Protein AF-A0A7C1J895-F1 (afdb_monomer)

Foldseek 3Di:
DDDDDDDPDDDPPDDPDDDDCPDDDDPDDDPDPPPDDDPDPVVLLVQLLVLLVVLLVVLLVVLVPPPPDDPVLSVVLNVLLVVLSVQQNVQVNRDLVSNLVSLLVNLVSPVVSSVSSLCSQPPVSNVRHVSSPVSSVVSVVVSVVVVD

Secondary structure (DSSP, 8-state):
----------------S---------SS----------TTTHHHHHHHHHHHHHHHHHHHHHHHT-TTS-HHHHHHHHHHHHHHHHHHTTGGG--HHHHHHHHHHHHHH-HHHHHHHHHHHH-GGGT--HHHHHHHHHHHHHHHHTT-

Nearest PDB structures (foldseek):
  9cu8-assembly1_A  TM=4.236E-01  e=4.247E+00  synthetic construct
  6wkt-assembly1_A  TM=3.256E-01  e=2.430E+00  Bacillus subtilis subsp. subtilis str. 168
  8trd-assembly1_A  TM=3.149E-01  e=2.557E+00  Rattus norvegicus

Radius of gyration: 23.66 Å; Cα contacts (8 Å, |Δi|>4): 99; chains: 1; bounding box: 35×78×59 Å

pLDDT: mean 70.63, std 17.2, range [38.41, 90.81]

Mean predicted aligned error: 15.06 Å

Structure (mmCIF, N/CA/C/O backbone):
data_AF-A0A7C1J895-F1
#
_entry.id   AF-A0A7C1J895-F1
#
loop_
_atom_site.group_PDB
_atom_site.id
_atom_site.type_symbol
_atom_site.label_atom_id
_atom_site.label_alt_id
_atom_site.label_comp_id
_atom_site.label_asym_id
_atom_site.label_entity_id
_atom_site.label_seq_id
_atom_site.pdbx_PDB_ins_code
_atom_site.Cartn_x
_atom_site.Cartn_y
_atom_site.Cartn_z
_atom_site.occupancy
_atom_site.B_iso_or_equiv
_atom_site.auth_seq_id
_atom_site.auth_comp_id
_atom_site.auth_asym_id
_atom_site.auth_atom_id
_atom_site.pdbx_PDB_model_num
ATOM 1 N N . MET A 1 1 ? -17.334 -59.579 -33.932 1.00 48.91 1 MET A N 1
ATOM 2 C CA . MET A 1 1 ? -15.862 -59.692 -33.930 1.00 48.91 1 MET A CA 1
ATOM 3 C C . MET A 1 1 ? -15.313 -58.641 -34.873 1.00 48.91 1 MET A C 1
ATOM 5 O O . MET A 1 1 ? -15.911 -58.460 -35.927 1.00 48.91 1 MET A O 1
ATOM 9 N N . SER A 1 2 ? -14.215 -58.009 -34.453 1.00 48.12 2 SER A N 1
ATOM 10 C CA . SER A 1 2 ? -13.370 -57.045 -35.172 1.00 48.12 2 SER A CA 1
ATOM 11 C C . SER A 1 2 ? -13.624 -55.568 -34.865 1.00 48.12 2 SER A C 1
ATOM 13 O O . SER A 1 2 ? -14.354 -54.848 -35.541 1.00 48.12 2 SER A O 1
ATOM 15 N N . ASP A 1 3 ? -12.950 -55.202 -33.784 1.00 51.53 3 ASP A N 1
ATOM 16 C CA . ASP A 1 3 ? -12.468 -53.916 -33.317 1.00 51.53 3 ASP A CA 1
ATOM 17 C C . ASP A 1 3 ? -11.737 -53.042 -34.362 1.00 51.53 3 ASP A C 1
ATOM 19 O O . ASP A 1 3 ? -11.239 -53.511 -35.385 1.00 51.53 3 ASP A O 1
ATOM 23 N N . ASP A 1 4 ? -11.573 -51.778 -33.951 1.00 53.25 4 ASP A N 1
ATOM 24 C CA . ASP A 1 4 ? -10.385 -50.935 -34.150 1.00 53.25 4 ASP A CA 1
ATOM 25 C C . ASP A 1 4 ? -10.175 -50.168 -35.473 1.00 53.25 4 ASP A C 1
ATOM 27 O O . ASP A 1 4 ? -9.581 -50.653 -36.432 1.00 53.25 4 ASP A O 1
ATOM 31 N N . LYS A 1 5 ? -10.508 -48.864 -35.452 1.00 50.84 5 LYS A N 1
ATOM 32 C CA . LYS A 1 5 ? -9.523 -47.763 -35.272 1.00 50.84 5 LYS A CA 1
ATOM 33 C C . LYS A 1 5 ? -10.141 -46.394 -35.585 1.00 50.84 5 LYS A C 1
ATOM 35 O O . LYS A 1 5 ? -10.253 -45.987 -36.739 1.00 50.84 5 LYS A O 1
ATOM 40 N N . LYS A 1 6 ? -10.456 -45.616 -34.543 1.00 56.69 6 LYS A N 1
ATOM 41 C CA . LYS A 1 6 ? -10.607 -44.155 -34.660 1.00 56.69 6 LYS A CA 1
ATOM 42 C C . LYS A 1 6 ? -9.209 -43.543 -34.788 1.00 56.69 6 LYS A C 1
ATOM 44 O O . LY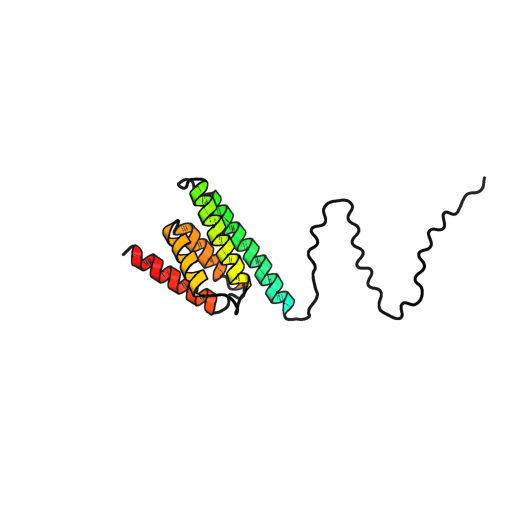S A 1 6 ? -8.517 -43.355 -33.794 1.00 56.69 6 LYS A O 1
ATOM 49 N N . SER A 1 7 ? -8.783 -43.273 -36.019 1.00 47.44 7 SER A N 1
ATOM 50 C CA . SER A 1 7 ? -7.542 -42.549 -36.305 1.00 47.44 7 SER A CA 1
ATOM 51 C C . SER A 1 7 ? -7.778 -41.041 -36.169 1.00 47.44 7 SER A C 1
ATOM 53 O O . SER A 1 7 ? -8.270 -40.390 -37.086 1.00 47.44 7 SER A O 1
ATOM 55 N N . GLY A 1 8 ? -7.469 -40.493 -34.995 1.00 43.81 8 GLY A N 1
ATOM 56 C CA . GLY A 1 8 ? -7.294 -39.056 -34.787 1.00 43.81 8 GLY A CA 1
ATOM 57 C C . GLY A 1 8 ? -5.827 -38.690 -34.986 1.00 43.81 8 GLY A C 1
ATOM 58 O O . GLY A 1 8 ? -5.072 -38.636 -34.021 1.00 43.81 8 GLY A O 1
ATOM 59 N N . GLY A 1 9 ? -5.400 -38.506 -36.234 1.00 47.56 9 GLY A N 1
ATOM 60 C CA . GLY A 1 9 ? -4.049 -38.044 -36.556 1.00 47.56 9 GLY A CA 1
ATOM 61 C C . GLY A 1 9 ? -3.988 -36.518 -36.626 1.00 47.56 9 GLY A C 1
ATOM 62 O O . GLY A 1 9 ? -4.626 -35.917 -37.487 1.00 47.56 9 GLY A O 1
ATOM 63 N N . VAL A 1 10 ? -3.201 -35.884 -35.755 1.00 56.44 10 VAL A N 1
ATOM 64 C CA . VAL A 1 10 ? -2.803 -34.473 -35.901 1.00 56.44 10 VAL A CA 1
ATOM 65 C C . VAL A 1 10 ? -1.586 -34.389 -36.825 1.00 56.44 10 VAL A C 1
ATOM 67 O O . VAL A 1 10 ? -0.532 -34.952 -36.539 1.00 56.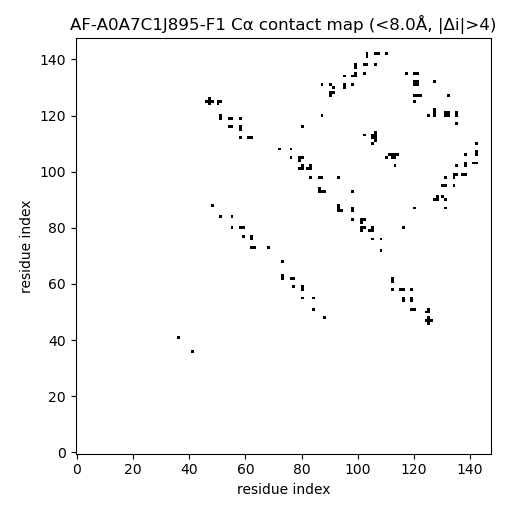44 10 VAL A O 1
ATOM 70 N N . ASN A 1 11 ? -1.743 -33.715 -37.965 1.00 49.75 11 ASN A N 1
ATOM 71 C CA . ASN A 1 11 ? -0.678 -33.514 -38.947 1.00 49.75 11 ASN A CA 1
ATOM 72 C C . ASN A 1 11 ? 0.204 -32.325 -38.536 1.00 49.75 11 ASN A C 1
ATOM 74 O O . ASN A 1 11 ? -0.205 -31.175 -38.677 1.00 49.75 11 ASN A O 1
ATOM 78 N N . PHE A 1 12 ? 1.430 -32.591 -38.084 1.00 54.75 12 PHE A N 1
ATOM 79 C CA . PHE A 1 12 ? 2.453 -31.563 -37.865 1.00 54.75 12 PHE A CA 1
ATOM 80 C C . PHE A 1 12 ? 3.367 -31.469 -39.095 1.00 54.75 12 PHE A C 1
ATOM 82 O O . PHE A 1 12 ? 4.466 -32.019 -39.123 1.00 54.75 12 PHE A O 1
ATOM 89 N N . GLY A 1 13 ? 2.892 -30.810 -40.153 1.00 44.94 13 GLY A N 1
ATOM 90 C CA . GLY A 1 13 ? 3.702 -30.535 -41.340 1.00 44.94 13 GLY A CA 1
ATOM 91 C C . GLY A 1 13 ? 4.739 -29.438 -41.071 1.00 44.94 13 GLY A C 1
ATOM 92 O O . GLY A 1 13 ? 4.374 -28.318 -40.735 1.00 44.94 13 GLY A O 1
ATOM 93 N N . ASN A 1 14 ? 6.025 -29.749 -41.263 1.00 49.00 14 ASN A N 1
ATOM 94 C CA . ASN A 1 14 ? 7.140 -28.796 -41.397 1.00 49.00 14 ASN A CA 1
ATOM 95 C C . ASN A 1 14 ? 7.382 -27.793 -40.247 1.00 49.00 14 ASN A C 1
ATOM 97 O O . ASN A 1 14 ? 7.485 -26.591 -40.484 1.00 49.00 14 ASN A O 1
ATOM 101 N N . ILE A 1 15 ? 7.617 -28.268 -39.020 1.00 52.53 15 ILE A N 1
ATOM 102 C CA . ILE A 1 15 ? 8.170 -27.410 -37.956 1.00 52.53 15 ILE A CA 1
ATOM 103 C C . ILE A 1 15 ? 9.669 -27.707 -37.773 1.00 52.53 15 ILE A C 1
ATOM 105 O O . ILE A 1 15 ? 10.059 -28.596 -37.025 1.00 52.53 15 ILE A O 1
ATOM 109 N N . LYS A 1 16 ? 10.537 -26.948 -38.461 1.00 49.28 16 LYS A N 1
ATOM 110 C CA . LYS A 1 16 ? 11.991 -26.855 -38.180 1.00 49.28 16 LYS A CA 1
ATOM 111 C C . LYS A 1 16 ? 12.260 -25.851 -37.043 1.00 49.28 16 LYS A C 1
ATOM 113 O O . LYS A 1 16 ? 13.061 -24.932 -37.172 1.00 49.28 16 LYS A O 1
ATOM 118 N N . GLY A 1 17 ? 11.544 -26.007 -35.938 1.00 49.94 17 GLY A N 1
ATOM 119 C CA . GLY A 1 17 ? 11.620 -25.154 -34.757 1.00 49.94 17 GLY A CA 1
ATOM 120 C C . GLY A 1 17 ? 11.176 -25.942 -33.532 1.00 49.94 17 GLY A C 1
ATOM 121 O O . GLY A 1 17 ? 10.362 -26.854 -33.643 1.00 49.94 17 GLY A O 1
ATOM 122 N N . ASN A 1 18 ? 11.752 -25.638 -32.374 1.00 49.81 18 ASN A N 1
ATOM 123 C CA . ASN A 1 18 ? 11.462 -26.339 -31.129 1.00 49.81 18 ASN A CA 1
ATOM 124 C C . ASN A 1 18 ? 9.964 -26.183 -30.786 1.00 49.81 18 ASN A C 1
ATOM 126 O O . ASN A 1 18 ? 9.514 -25.080 -30.478 1.00 49.81 18 ASN A O 1
ATOM 130 N N . VAL A 1 19 ? 9.178 -27.260 -30.879 1.00 45.53 19 VAL A N 1
ATOM 131 C CA . VAL A 1 19 ? 7.761 -27.261 -30.485 1.00 45.53 19 VAL A CA 1
ATOM 132 C C . VAL A 1 19 ? 7.695 -27.458 -28.975 1.00 45.53 19 VAL A C 1
ATOM 134 O O . VAL A 1 19 ? 7.747 -28.581 -28.480 1.00 45.53 19 VAL A O 1
ATOM 137 N N . THR A 1 20 ? 7.580 -26.363 -28.228 1.00 49.03 20 THR A N 1
ATOM 138 C CA . THR A 1 20 ? 7.199 -26.421 -26.815 1.00 49.03 20 THR A CA 1
ATOM 139 C C . THR A 1 20 ? 5.679 -26.530 -26.749 1.00 49.03 20 THR A C 1
ATOM 141 O O . THR A 1 20 ? 4.971 -25.542 -26.936 1.00 49.03 20 THR A O 1
ATOM 144 N N . VAL A 1 21 ? 5.161 -27.734 -26.497 1.00 49.66 21 VAL A N 1
ATOM 145 C CA . VAL A 1 21 ? 3.742 -27.948 -26.182 1.00 49.66 21 VAL A CA 1
ATOM 146 C C . VAL A 1 21 ? 3.493 -27.439 -24.760 1.00 49.66 21 VAL A C 1
ATOM 148 O O . VAL A 1 21 ? 3.447 -28.203 -23.802 1.00 49.66 21 VAL A O 1
ATOM 151 N N . GLY A 1 22 ? 3.353 -26.121 -24.618 1.00 44.97 22 GLY A N 1
ATOM 152 C CA . GLY A 1 22 ? 2.739 -25.481 -23.454 1.00 44.97 22 GLY A CA 1
ATOM 153 C C . GLY A 1 22 ? 1.223 -25.613 -23.557 1.00 44.97 22 GLY A C 1
ATOM 154 O O . GLY A 1 22 ? 0.520 -24.622 -23.728 1.00 44.97 22 GLY A O 1
ATOM 155 N N . GLY A 1 23 ? 0.741 -26.856 -23.594 1.00 42.94 23 GLY A N 1
ATOM 156 C CA . GLY A 1 23 ? -0.677 -27.162 -23.667 1.00 42.94 23 GLY A CA 1
ATOM 157 C C . GLY A 1 23 ? -1.340 -26.734 -22.373 1.00 42.94 23 GLY A C 1
ATOM 158 O O . GLY A 1 23 ? -1.171 -27.375 -21.342 1.00 42.94 23 GLY A O 1
ATOM 159 N N . ASP A 1 24 ? -2.096 -25.652 -22.435 1.00 50.81 24 ASP A N 1
ATOM 160 C CA . ASP A 1 24 ? -3.058 -25.337 -21.405 1.00 50.81 24 ASP A CA 1
ATOM 161 C C . ASP A 1 24 ? -4.398 -25.952 -21.813 1.00 50.81 24 ASP A C 1
ATOM 163 O O . ASP A 1 24 ? -5.043 -25.518 -22.768 1.00 50.81 24 ASP A O 1
ATOM 167 N N . VAL A 1 25 ? -4.752 -27.039 -21.133 1.00 48.72 25 VAL A N 1
ATOM 168 C CA . VAL A 1 25 ? -6.065 -27.671 -21.223 1.00 48.72 25 VAL A CA 1
ATOM 169 C C . VAL A 1 25 ? -6.761 -27.396 -19.903 1.00 48.72 25 VAL A C 1
ATOM 171 O O . VAL A 1 25 ? -6.450 -28.005 -18.884 1.00 48.72 25 VAL A O 1
ATOM 174 N N . VAL A 1 26 ? -7.708 -26.470 -19.931 1.00 47.50 26 VAL A N 1
ATOM 175 C CA . VAL A 1 26 ? -8.534 -26.093 -18.784 1.00 47.50 26 VAL A CA 1
ATOM 176 C C . VAL A 1 26 ? -9.995 -26.115 -19.210 1.00 47.50 26 VAL A C 1
ATOM 178 O O . VAL A 1 26 ? -10.433 -25.354 -20.068 1.00 47.50 26 VAL A O 1
ATOM 181 N N . GLY A 1 27 ? -10.747 -27.040 -18.614 1.00 49.09 27 GLY A N 1
ATOM 182 C CA . GLY A 1 27 ? -12.199 -27.186 -18.750 1.00 49.09 27 GLY A CA 1
ATOM 183 C C . GLY A 1 27 ? -12.990 -26.395 -17.703 1.00 49.09 27 GLY A C 1
ATOM 184 O O . GLY A 1 27 ? -14.074 -26.815 -17.319 1.00 49.09 27 GLY A O 1
ATOM 185 N N . GLY A 1 28 ? -12.451 -25.284 -17.206 1.00 49.03 28 GLY A N 1
ATOM 186 C CA . GLY A 1 28 ? -13.098 -24.452 -16.195 1.00 49.03 28 GLY A CA 1
ATOM 187 C C . GLY A 1 28 ? -12.119 -23.422 -15.647 1.00 49.03 28 GLY A C 1
ATOM 188 O O . GLY A 1 28 ? -11.035 -23.795 -15.220 1.00 49.03 28 GLY A O 1
ATOM 189 N N . ASP A 1 29 ? -12.509 -22.151 -15.740 1.00 48.38 29 ASP A N 1
ATOM 190 C CA . ASP A 1 29 ? -11.840 -20.937 -15.252 1.00 48.38 29 ASP A CA 1
ATOM 191 C C . ASP A 1 29 ? -10.311 -20.855 -15.435 1.00 48.38 29 ASP A C 1
ATOM 193 O O . ASP A 1 29 ? -9.510 -21.249 -14.588 1.00 48.38 29 ASP A O 1
ATOM 197 N N . LYS A 1 30 ? -9.902 -20.288 -16.575 1.00 43.06 30 LYS A N 1
ATOM 198 C CA . LYS A 1 30 ? -8.517 -19.894 -16.825 1.00 43.06 30 LYS A CA 1
ATOM 199 C C . LYS A 1 30 ? -8.367 -18.389 -16.718 1.00 43.06 30 LYS A C 1
ATOM 201 O O . LYS A 1 30 ? -8.552 -17.659 -17.696 1.00 43.06 30 LYS A O 1
ATOM 206 N N . VAL A 1 31 ? -7.912 -17.931 -15.561 1.00 45.44 31 VAL A N 1
ATOM 207 C CA . VAL A 1 31 ? -7.262 -16.625 -15.451 1.00 45.44 31 VAL A CA 1
ATOM 208 C C . VAL A 1 31 ? -5.952 -16.703 -16.237 1.00 45.44 31 VAL A C 1
ATOM 210 O O . VAL A 1 31 ? -4.962 -17.293 -15.809 1.00 45.44 31 VAL A O 1
ATOM 213 N N . THR A 1 32 ? -5.973 -16.165 -17.454 1.00 38.41 32 THR A N 1
ATOM 214 C CA . THR A 1 32 ? -4.830 -16.173 -18.369 1.00 38.41 32 THR A CA 1
ATOM 215 C C . THR A 1 32 ? -3.822 -15.120 -17.914 1.00 38.41 32 THR A C 1
ATOM 217 O O . THR A 1 32 ? -3.830 -13.988 -18.391 1.00 38.41 32 THR A O 1
ATOM 220 N N . THR A 1 33 ? -2.950 -15.476 -16.973 1.00 41.44 33 THR A N 1
ATOM 221 C CA . THR A 1 33 ? -1.762 -14.674 -16.664 1.00 41.44 33 THR A CA 1
ATOM 222 C C . THR A 1 33 ? -0.700 -14.993 -17.709 1.00 41.44 33 THR A C 1
ATOM 224 O O . THR A 1 33 ? -0.008 -16.006 -17.635 1.00 41.44 33 THR A O 1
ATOM 227 N N . THR A 1 34 ? -0.608 -14.148 -18.733 1.00 41.88 34 THR A N 1
ATOM 228 C CA . THR A 1 34 ? 0.441 -14.198 -19.755 1.00 41.88 34 THR A CA 1
ATOM 229 C C . THR A 1 34 ? 1.806 -13.957 -19.104 1.00 41.88 34 THR A C 1
ATOM 231 O O . THR A 1 34 ? 2.238 -12.819 -18.934 1.00 41.88 34 THR A O 1
ATOM 234 N N . THR A 1 35 ? 2.498 -15.033 -18.734 1.00 44.47 35 THR A N 1
ATOM 235 C CA . THR A 1 35 ? 3.912 -14.997 -18.344 1.00 44.47 35 THR A CA 1
ATOM 236 C C . THR A 1 35 ? 4.759 -14.886 -19.609 1.00 44.47 35 THR A C 1
ATOM 238 O O . THR A 1 35 ? 5.203 -15.887 -20.168 1.00 44.47 35 THR A O 1
ATOM 241 N N . THR A 1 36 ? 4.979 -13.661 -20.090 1.00 43.31 36 THR A N 1
ATOM 242 C CA . THR A 1 36 ? 6.031 -13.402 -21.078 1.00 43.31 36 THR A CA 1
ATOM 243 C C . THR A 1 36 ? 7.374 -13.492 -20.368 1.00 43.31 36 THR A C 1
ATOM 245 O O . THR A 1 36 ? 7.760 -12.620 -19.590 1.00 43.31 36 THR A O 1
ATOM 248 N N . THR A 1 37 ? 8.080 -14.586 -20.626 1.00 44.16 37 THR A N 1
ATOM 249 C CA . THR A 1 37 ? 9.480 -14.787 -20.271 1.00 44.16 37 THR A CA 1
ATOM 250 C C . THR A 1 37 ? 10.342 -13.736 -20.976 1.00 44.16 37 THR A C 1
ATOM 252 O O . THR A 1 37 ? 10.676 -13.897 -22.146 1.00 44.16 37 THR A O 1
ATOM 255 N N . THR A 1 38 ? 10.743 -12.685 -20.258 1.00 42.16 38 THR A N 1
ATOM 256 C CA . THR A 1 38 ? 11.917 -11.877 -20.623 1.00 42.16 38 THR A CA 1
ATOM 257 C C . THR A 1 38 ? 12.981 -12.068 -19.551 1.00 42.16 38 THR A C 1
ATOM 259 O O . THR A 1 38 ? 12.815 -11.743 -18.378 1.00 42.16 38 THR A O 1
ATOM 262 N N . THR A 1 39 ? 14.063 -12.693 -19.964 1.00 44.50 39 THR A N 1
ATOM 263 C CA . THR A 1 39 ? 15.167 -13.239 -19.185 1.00 44.50 39 THR A CA 1
ATOM 264 C C . THR A 1 39 ? 15.776 -12.212 -18.207 1.00 44.50 39 THR A C 1
ATOM 266 O O . THR A 1 39 ? 16.057 -11.071 -18.560 1.00 44.50 39 THR A O 1
ATOM 269 N N . THR A 1 40 ? 15.955 -12.637 -16.953 1.00 44.06 40 THR A N 1
ATOM 270 C CA . THR A 1 40 ? 16.783 -12.041 -15.875 1.00 44.06 40 THR A CA 1
ATOM 271 C C . THR A 1 40 ? 16.355 -10.714 -15.219 1.00 44.06 40 THR A C 1
ATOM 273 O O . THR A 1 40 ? 16.653 -10.53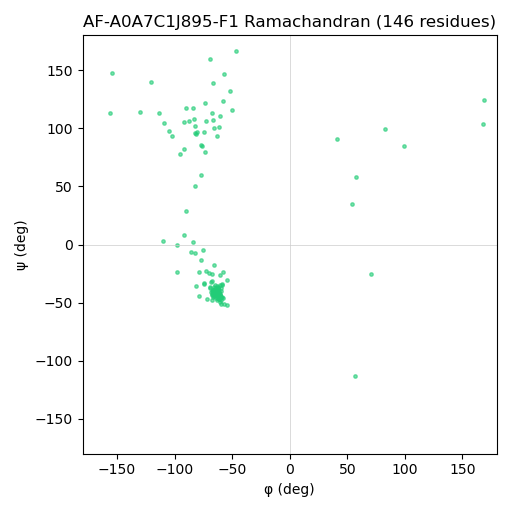7 -14.043 1.00 44.06 40 THR A O 1
ATOM 276 N N . THR A 1 41 ? 15.584 -9.833 -15.862 1.00 47.50 41 THR A N 1
ATOM 277 C CA . THR A 1 41 ? 15.009 -8.632 -15.191 1.00 47.50 41 THR A CA 1
ATOM 278 C C . THR A 1 41 ? 13.554 -8.842 -14.753 1.00 47.50 41 THR A C 1
ATOM 280 O O . THR A 1 41 ? 13.088 -8.235 -13.791 1.00 47.50 41 THR A O 1
ATOM 283 N N . THR A 1 42 ? 12.841 -9.768 -15.399 1.00 48.56 42 THR A N 1
ATOM 284 C CA . THR A 1 42 ? 11.410 -10.007 -15.141 1.00 48.56 42 THR A CA 1
ATOM 285 C C . THR A 1 42 ? 11.162 -10.752 -13.833 1.00 48.56 42 THR A C 1
ATOM 287 O O . THR A 1 42 ? 10.191 -10.447 -13.159 1.00 48.56 42 THR A O 1
ATOM 290 N N . ASN A 1 43 ? 12.051 -11.654 -13.397 1.00 48.69 43 ASN A N 1
ATOM 291 C CA . ASN A 1 43 ? 11.822 -12.397 -12.150 1.00 48.69 43 ASN A CA 1
ATOM 292 C C . ASN A 1 43 ? 11.759 -11.478 -10.926 1.00 48.69 43 ASN A C 1
ATOM 294 O O . ASN A 1 43 ? 10.855 -11.633 -10.115 1.00 48.69 43 ASN A O 1
ATOM 298 N N . SER A 1 44 ? 12.658 -10.497 -10.807 1.00 49.72 44 SER A N 1
ATOM 299 C CA . SER A 1 44 ? 12.630 -9.550 -9.686 1.00 49.72 44 SER A CA 1
ATOM 300 C C . SER A 1 44 ? 11.406 -8.640 -9.749 1.00 49.72 44 SER A C 1
ATOM 302 O O . SER A 1 44 ? 10.733 -8.469 -8.743 1.00 49.72 44 SER A O 1
ATOM 304 N N . VAL A 1 45 ? 11.052 -8.116 -10.926 1.00 53.78 45 VAL A N 1
ATOM 305 C CA . VAL A 1 45 ? 9.872 -7.247 -11.073 1.00 53.78 45 VAL A CA 1
ATOM 306 C C . VAL A 1 45 ? 8.573 -8.020 -10.806 1.00 53.78 45 VAL A C 1
ATOM 308 O O . VAL A 1 45 ? 7.710 -7.531 -10.081 1.00 53.78 45 VAL A O 1
ATOM 311 N N . THR A 1 46 ? 8.440 -9.247 -11.316 1.00 55.16 46 THR A N 1
ATOM 312 C CA . THR A 1 46 ? 7.267 -10.109 -11.098 1.00 55.16 46 THR A CA 1
ATOM 313 C C . THR A 1 46 ? 7.160 -10.603 -9.653 1.00 55.16 46 THR A C 1
ATOM 315 O O . THR A 1 46 ? 6.049 -10.652 -9.127 1.00 55.16 46 THR A O 1
ATOM 318 N N . LEU A 1 47 ? 8.278 -10.916 -8.985 1.00 55.66 47 LEU A N 1
ATOM 319 C CA . LEU A 1 47 ? 8.294 -11.228 -7.549 1.00 55.66 47 LEU A CA 1
ATOM 320 C C . LEU A 1 47 ? 7.877 -10.007 -6.720 1.00 55.66 47 LEU A C 1
ATOM 322 O O . LEU A 1 47 ? 6.998 -10.123 -5.872 1.00 55.66 47 LEU A O 1
ATOM 326 N N . ASN A 1 48 ? 8.414 -8.824 -7.027 1.00 68.19 48 ASN A N 1
ATOM 327 C CA . ASN A 1 48 ? 8.067 -7.583 -6.333 1.00 68.19 48 ASN A CA 1
ATOM 328 C C . ASN A 1 48 ? 6.579 -7.231 -6.498 1.00 68.19 48 ASN A C 1
ATOM 330 O O . ASN A 1 48 ? 5.949 -6.757 -5.561 1.00 68.19 48 ASN A O 1
ATOM 334 N N . LEU A 1 49 ? 5.990 -7.492 -7.669 1.00 70.25 49 LEU A N 1
ATOM 335 C CA . LEU A 1 49 ? 4.560 -7.291 -7.922 1.00 70.25 49 LEU A CA 1
ATOM 336 C C . LEU A 1 49 ? 3.672 -8.242 -7.106 1.00 70.25 49 LEU A C 1
ATOM 338 O O . LEU A 1 49 ? 2.635 -7.808 -6.609 1.00 70.25 49 LEU A O 1
ATOM 342 N N . GLN A 1 50 ? 4.063 -9.513 -6.965 1.00 75.56 50 GLN A N 1
ATOM 343 C CA . GLN A 1 50 ? 3.323 -10.486 -6.151 1.00 75.56 50 GLN A CA 1
ATOM 344 C C . GLN A 1 50 ? 3.391 -10.135 -4.667 1.00 75.56 50 GLN A C 1
ATOM 346 O O . GLN A 1 50 ? 2.352 -10.040 -4.021 1.00 75.56 50 GLN A O 1
ATOM 351 N N . VAL A 1 51 ? 4.590 -9.842 -4.158 1.00 78.88 51 VAL A N 1
ATOM 352 C CA . VAL A 1 51 ? 4.759 -9.425 -2.762 1.00 78.88 51 VAL A CA 1
ATOM 353 C C . VAL A 1 51 ? 4.011 -8.107 -2.508 1.00 78.88 51 VAL A C 1
ATOM 355 O O . VAL A 1 51 ? 3.375 -7.962 -1.470 1.00 78.88 51 VAL A O 1
ATOM 358 N N . LEU A 1 52 ? 3.995 -7.165 -3.465 1.00 79.50 52 LEU A N 1
ATOM 359 C CA . LEU A 1 52 ? 3.233 -5.913 -3.338 1.00 79.50 52 LEU A CA 1
ATOM 360 C C . LEU A 1 52 ? 1.735 -6.202 -3.234 1.00 79.50 52 LEU A C 1
ATOM 362 O O . LEU A 1 52 ? 1.064 -5.614 -2.393 1.00 79.50 52 LEU A O 1
ATOM 366 N N . ALA A 1 53 ? 1.217 -7.105 -4.066 1.00 80.81 53 ALA A N 1
ATOM 367 C CA . ALA A 1 53 ? -0.186 -7.494 -4.031 1.00 80.81 53 ALA A CA 1
ATOM 368 C C . ALA A 1 53 ? -0.558 -8.183 -2.705 1.00 80.81 53 ALA A C 1
ATOM 370 O O . ALA A 1 53 ? -1.616 -7.896 -2.148 1.00 80.81 53 ALA A O 1
ATOM 371 N N . GLU A 1 54 ? 0.308 -9.045 -2.165 1.00 83.44 54 GLU A N 1
ATOM 372 C CA . GLU A 1 54 ? 0.101 -9.673 -0.854 1.00 83.44 54 GLU A CA 1
ATOM 373 C C . GLU A 1 54 ? 0.104 -8.648 0.285 1.00 83.44 54 GLU A C 1
ATOM 375 O O . GLU A 1 54 ? -0.763 -8.682 1.160 1.00 83.44 54 GLU A O 1
ATOM 380 N N . GLU A 1 55 ? 1.039 -7.701 0.270 1.00 83.75 55 GLU A N 1
ATOM 381 C CA . GLU A 1 55 ? 1.107 -6.649 1.283 1.00 83.75 55 GLU A CA 1
ATOM 382 C C . GLU A 1 55 ? -0.092 -5.690 1.174 1.00 83.75 55 GLU A C 1
ATOM 384 O O . GLU A 1 55 ? -0.700 -5.346 2.187 1.00 83.75 55 GLU A O 1
ATOM 389 N N . MET A 1 56 ? -0.519 -5.330 -0.040 1.00 81.69 56 MET A N 1
ATOM 390 C CA . MET A 1 56 ? -1.722 -4.515 -0.265 1.00 81.69 56 MET A CA 1
ATOM 391 C C . MET A 1 56 ? -3.009 -5.253 0.110 1.00 81.69 56 MET A C 1
ATOM 393 O O . MET A 1 56 ? -3.953 -4.635 0.606 1.00 81.69 56 MET A O 1
ATOM 397 N N . LYS A 1 57 ? -3.051 -6.583 -0.034 1.00 86.00 57 LYS A N 1
ATOM 398 C CA . LYS A 1 57 ? -4.150 -7.399 0.493 1.00 86.00 57 LYS A CA 1
ATOM 399 C C . LYS A 1 57 ? -4.252 -7.264 2.012 1.00 86.00 57 LYS A C 1
ATOM 401 O O . LYS A 1 57 ? -5.353 -7.043 2.506 1.00 86.00 57 LYS A O 1
ATOM 406 N N . LYS A 1 58 ? -3.128 -7.300 2.738 1.00 85.69 58 LYS A N 1
ATOM 407 C CA . LYS A 1 58 ? -3.114 -7.069 4.196 1.00 85.69 58 LYS A CA 1
ATOM 408 C C . LYS A 1 58 ? -3.600 -5.664 4.558 1.00 85.69 58 LYS A C 1
ATOM 410 O O . LYS A 1 58 ? -4.319 -5.510 5.542 1.00 85.69 58 LYS A O 1
ATOM 415 N N . VAL A 1 59 ? -3.243 -4.645 3.768 1.00 86.00 59 VAL A N 1
ATOM 416 C CA . VAL A 1 59 ? -3.759 -3.273 3.948 1.00 86.00 59 VAL A CA 1
ATOM 417 C C . VAL A 1 59 ? -5.281 -3.250 3.787 1.00 86.00 59 VAL A C 1
ATOM 419 O O . VAL A 1 59 ? -5.973 -2.708 4.643 1.00 86.00 59 VAL A O 1
ATOM 422 N N . ASN A 1 60 ? -5.816 -3.884 2.742 1.00 85.44 60 ASN A N 1
ATOM 423 C CA . ASN A 1 60 ? -7.261 -3.960 2.513 1.00 85.44 60 ASN A CA 1
ATOM 424 C C . ASN A 1 60 ? -7.990 -4.716 3.631 1.0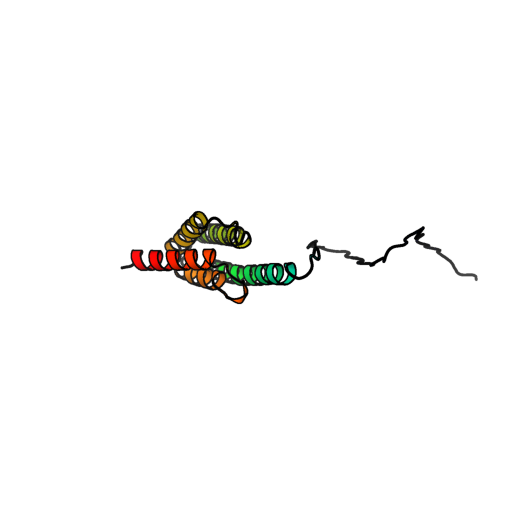0 85.44 60 ASN A C 1
ATOM 426 O O . ASN A 1 60 ? -8.999 -4.225 4.127 1.00 85.44 60 ASN A O 1
ATOM 430 N N . GLU A 1 61 ? -7.451 -5.846 4.092 1.00 87.69 61 GLU A N 1
ATOM 431 C CA . GLU A 1 61 ? -7.999 -6.595 5.232 1.00 87.69 61 GLU A CA 1
ATOM 432 C C . GLU A 1 61 ? -8.017 -5.750 6.513 1.00 87.69 61 GLU A C 1
ATOM 434 O O . GLU A 1 61 ? -8.972 -5.810 7.287 1.00 87.69 61 GLU A O 1
ATOM 439 N N . LYS A 1 62 ? -6.991 -4.917 6.729 1.00 85.94 62 LYS A N 1
ATOM 440 C CA . LYS A 1 62 ? -6.966 -3.961 7.841 1.00 85.94 62 LYS A CA 1
ATOM 441 C C . LYS A 1 62 ? -8.029 -2.877 7.693 1.00 85.94 62 LYS A C 1
ATOM 443 O O . LYS A 1 62 ? -8.641 -2.539 8.698 1.00 85.94 62 LYS A O 1
ATOM 448 N N . ILE A 1 63 ? -8.272 -2.372 6.479 1.00 85.62 63 ILE A N 1
ATOM 449 C CA . ILE A 1 63 ? -9.347 -1.401 6.209 1.00 85.62 63 ILE A CA 1
ATOM 450 C C . ILE A 1 63 ? -10.715 -2.022 6.512 1.00 85.62 63 ILE A C 1
ATOM 452 O O . ILE A 1 63 ? -11.531 -1.403 7.192 1.00 85.62 63 ILE A O 1
ATOM 456 N N . ASP A 1 64 ? -10.960 -3.251 6.052 1.00 85.25 64 ASP A N 1
ATOM 457 C CA . ASP A 1 64 ? -12.203 -3.980 6.331 1.00 85.25 64 ASP A CA 1
ATOM 458 C C . ASP A 1 64 ? -12.425 -4.191 7.831 1.00 85.25 64 ASP A C 1
ATOM 460 O O . ASP A 1 64 ? -13.544 -4.026 8.326 1.00 85.25 64 ASP A O 1
ATOM 464 N N . ALA A 1 65 ? -11.346 -4.490 8.554 1.00 86.56 65 ALA A N 1
ATOM 465 C CA . ALA A 1 65 ? -11.360 -4.730 9.988 1.00 86.56 65 ALA A CA 1
ATOM 466 C C . ALA A 1 65 ? -11.503 -3.464 10.850 1.00 86.56 65 ALA A C 1
ATOM 468 O O . ALA A 1 65 ? -11.615 -3.613 12.063 1.00 86.56 65 ALA A O 1
ATOM 469 N N . LEU A 1 66 ? -11.503 -2.248 10.281 1.00 81.06 66 LEU A N 1
ATOM 470 C CA . LEU A 1 66 ? -11.736 -1.018 11.048 1.00 81.06 66 LEU A CA 1
ATOM 471 C C . LEU A 1 66 ? -13.187 -0.990 11.559 1.00 81.06 66 LEU A C 1
ATOM 473 O O . LEU A 1 66 ? -14.103 -0.889 10.742 1.00 81.06 66 LEU A O 1
ATOM 477 N N . PRO A 1 67 ? -13.439 -1.080 12.875 1.00 77.31 67 PRO A N 1
ATOM 478 C CA . PRO A 1 67 ? -14.804 -1.072 13.394 1.00 77.31 67 PRO A CA 1
ATOM 479 C C . PRO A 1 67 ? -15.394 0.346 13.456 1.00 77.31 67 PRO A C 1
ATOM 481 O O . PRO A 1 67 ? -16.608 0.493 13.404 1.00 77.31 67 PRO A O 1
ATOM 484 N N . ASP A 1 68 ? -14.543 1.374 13.516 1.00 78.38 68 ASP A N 1
ATOM 485 C CA . ASP A 1 68 ? -14.923 2.782 13.703 1.00 78.38 68 ASP A CA 1
ATOM 486 C C . ASP A 1 68 ? -15.148 3.563 12.394 1.00 78.38 68 ASP A C 1
ATOM 488 O O . ASP A 1 68 ? -15.268 4.785 12.434 1.00 78.38 68 ASP A O 1
ATOM 492 N N . LYS A 1 69 ? -15.156 2.891 11.235 1.00 78.50 69 LYS A N 1
ATOM 493 C CA . LYS A 1 69 ? -15.367 3.528 9.925 1.00 78.50 69 LYS A CA 1
ATOM 494 C C . LYS A 1 69 ? -16.578 2.973 9.198 1.00 78.50 69 LYS A C 1
ATOM 496 O O . LYS A 1 69 ? -16.764 1.753 9.152 1.00 78.50 69 LYS A O 1
ATOM 501 N N . ASP A 1 70 ? -17.323 3.869 8.563 1.00 86.69 70 A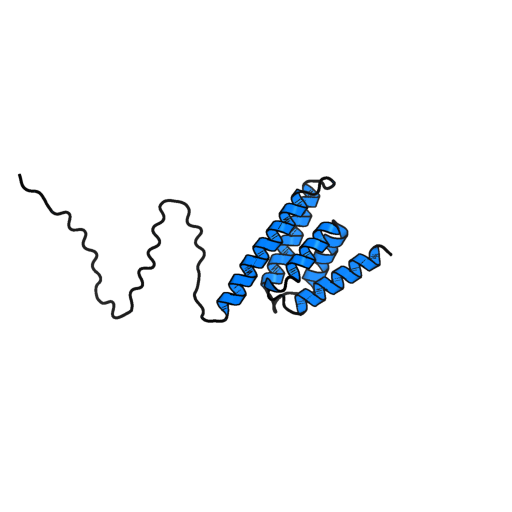SP A N 1
ATOM 502 C CA . ASP A 1 70 ? -18.451 3.519 7.704 1.00 86.69 70 ASP A CA 1
ATOM 503 C C . ASP A 1 70 ? -17.983 2.832 6.407 1.00 86.69 70 ASP A C 1
ATOM 505 O O . ASP A 1 70 ? -16.820 2.937 5.997 1.00 86.69 70 ASP A O 1
ATOM 509 N N . GLU A 1 71 ? -18.885 2.105 5.736 1.00 84.44 71 GLU A N 1
ATOM 510 C CA . GLU A 1 71 ? -18.558 1.406 4.482 1.00 84.44 71 GLU A CA 1
ATOM 511 C C . GLU A 1 71 ? -18.063 2.364 3.389 1.00 84.44 71 GLU A C 1
ATOM 513 O O . GLU A 1 71 ? -17.146 2.011 2.644 1.00 84.44 71 GLU A O 1
ATOM 518 N N . ASP A 1 72 ? -18.601 3.586 3.340 1.00 86.12 72 ASP A N 1
ATOM 519 C CA . ASP A 1 72 ? -18.171 4.631 2.408 1.00 86.12 72 ASP A CA 1
ATOM 520 C C . ASP A 1 72 ? -16.711 5.048 2.656 1.00 86.12 72 ASP A C 1
ATOM 522 O O . ASP A 1 72 ? -15.895 5.048 1.732 1.00 86.12 72 ASP A O 1
ATOM 526 N N . GLU A 1 73 ? -16.325 5.300 3.912 1.00 84.94 73 GLU A N 1
ATOM 527 C CA . GLU A 1 73 ? -14.943 5.659 4.256 1.00 84.94 73 GLU A CA 1
ATOM 528 C C . GLU A 1 7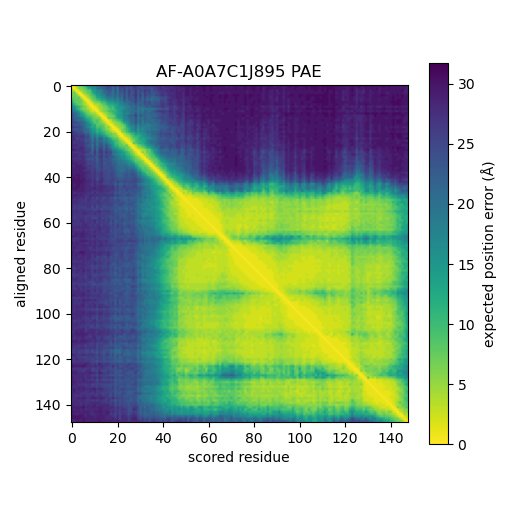3 ? -13.965 4.505 3.982 1.00 84.94 73 GLU A C 1
ATOM 530 O O . GLU A 1 73 ? -12.824 4.715 3.555 1.00 84.94 73 GLU A O 1
ATOM 535 N N . LYS A 1 74 ? -14.400 3.261 4.221 1.00 85.88 74 LYS A N 1
ATOM 536 C CA . LYS A 1 74 ? -13.621 2.063 3.877 1.00 85.88 74 LYS A CA 1
ATOM 537 C C . LYS A 1 74 ? -13.436 1.939 2.368 1.00 85.88 74 LYS A C 1
ATOM 539 O O . LYS A 1 74 ? -12.339 1.595 1.921 1.00 85.88 74 LYS A O 1
ATOM 544 N N . ALA A 1 75 ? -14.471 2.218 1.580 1.00 88.06 75 ALA A N 1
ATOM 545 C CA . ALA A 1 75 ? -14.392 2.213 0.124 1.00 88.06 75 ALA A CA 1
ATOM 546 C C . ALA A 1 75 ? -13.426 3.293 -0.389 1.00 88.06 75 ALA A C 1
ATOM 548 O O . ALA A 1 75 ? -12.567 2.989 -1.222 1.00 88.06 75 ALA A O 1
ATOM 549 N N . GLU A 1 76 ? -13.478 4.511 0.160 1.00 87.38 76 GLU A N 1
ATOM 550 C CA . GLU A 1 76 ? -12.540 5.592 -0.175 1.00 87.38 76 GLU A CA 1
ATOM 551 C C . GLU A 1 76 ? -11.086 5.242 0.180 1.00 87.38 76 GLU A C 1
ATOM 553 O O . GLU A 1 76 ? -10.166 5.483 -0.615 1.00 87.38 76 GLU A O 1
ATOM 558 N N . LEU A 1 77 ? -10.858 4.620 1.343 1.00 87.31 77 LEU A N 1
ATOM 559 C CA . LEU A 1 77 ? -9.544 4.111 1.746 1.00 87.31 77 LEU A CA 1
ATOM 560 C C . LEU A 1 77 ? -9.028 3.052 0.771 1.00 87.31 77 LEU A C 1
ATOM 562 O O . LEU A 1 77 ? -7.901 3.176 0.287 1.00 87.31 77 LEU A O 1
ATOM 566 N N . LYS A 1 78 ? -9.847 2.050 0.432 1.00 88.25 78 LYS A N 1
ATOM 567 C CA . LYS A 1 78 ? -9.481 0.998 -0.529 1.00 88.25 78 LYS A CA 1
ATOM 568 C C . LYS A 1 78 ? -9.170 1.573 -1.904 1.00 88.25 78 LYS A C 1
ATOM 570 O O . LYS A 1 78 ? -8.177 1.189 -2.520 1.00 88.25 78 LYS A O 1
ATOM 575 N N . GLU A 1 79 ? -9.976 2.517 -2.387 1.00 90.38 79 GLU A N 1
ATOM 576 C CA . GLU A 1 79 ? -9.735 3.173 -3.672 1.00 90.38 79 GLU A CA 1
ATOM 577 C C . GLU A 1 79 ? -8.416 3.957 -3.657 1.00 90.38 79 GLU A C 1
ATOM 579 O O . GLU A 1 79 ? -7.625 3.886 -4.603 1.00 90.38 79 GLU A O 1
ATOM 584 N N . THR A 1 80 ? -8.141 4.676 -2.569 1.00 90.25 80 THR A N 1
ATOM 585 C CA . THR A 1 80 ? -6.905 5.451 -2.416 1.00 90.25 80 THR A CA 1
ATOM 586 C C . THR A 1 80 ? -5.678 4.541 -2.343 1.00 90.25 80 THR A C 1
ATOM 588 O O . THR A 1 80 ? -4.689 4.790 -3.036 1.00 90.25 80 THR A O 1
ATOM 591 N N . VAL A 1 81 ? -5.748 3.450 -1.577 1.00 87.56 81 VAL A N 1
ATOM 592 C CA . VAL A 1 81 ? -4.688 2.432 -1.490 1.00 87.56 81 VAL A CA 1
ATOM 593 C C . VAL A 1 81 ? -4.450 1.769 -2.845 1.00 87.56 81 VAL A C 1
ATOM 595 O O . VAL A 1 81 ? -3.302 1.648 -3.271 1.00 87.56 81 VAL A O 1
ATOM 598 N N . LYS A 1 82 ? -5.511 1.439 -3.585 1.00 88.00 82 LYS A N 1
ATOM 599 C CA . LYS A 1 82 ? -5.399 0.888 -4.940 1.00 88.00 82 LYS A CA 1
ATOM 600 C C . LYS A 1 82 ? -4.685 1.848 -5.898 1.00 88.00 82 LYS A C 1
ATOM 602 O O . LYS A 1 82 ? -3.819 1.421 -6.656 1.00 88.00 82 LYS A O 1
ATOM 607 N N . LYS A 1 83 ? -4.987 3.151 -5.849 1.00 89.38 83 LYS A N 1
ATOM 608 C CA . LYS A 1 83 ? -4.280 4.167 -6.656 1.00 89.38 83 LYS A CA 1
ATOM 609 C C . LYS A 1 83 ? -2.791 4.233 -6.309 1.00 89.38 83 LYS A C 1
ATOM 611 O O . LYS A 1 83 ? -1.954 4.341 -7.206 1.00 89.38 83 LYS A O 1
ATOM 616 N N . ILE A 1 84 ? -2.455 4.146 -5.020 1.00 86.88 84 ILE A N 1
ATOM 617 C CA . ILE A 1 84 ? -1.065 4.095 -4.549 1.00 86.88 84 ILE A CA 1
ATOM 618 C C . ILE A 1 84 ? -0.360 2.855 -5.101 1.00 86.88 84 ILE A C 1
ATOM 620 O O . ILE A 1 84 ? 0.735 2.975 -5.647 1.00 86.88 84 ILE A O 1
ATOM 624 N N . GLU A 1 85 ? -0.996 1.688 -5.015 1.00 85.12 85 GLU A N 1
ATOM 625 C CA . GLU A 1 85 ? -0.484 0.441 -5.579 1.00 85.12 85 GLU A CA 1
ATOM 626 C C . GLU A 1 85 ? -0.220 0.576 -7.086 1.00 85.12 85 GLU A C 1
ATOM 628 O O . GLU A 1 85 ? 0.886 0.297 -7.543 1.00 85.12 85 GLU A O 1
ATOM 633 N N . GLU A 1 86 ? -1.193 1.055 -7.865 1.00 85.81 86 GLU A N 1
ATOM 634 C CA . GLU A 1 86 ? -1.058 1.249 -9.316 1.00 85.81 86 GLU A CA 1
ATOM 635 C C . GLU A 1 86 ? 0.081 2.198 -9.696 1.00 85.81 86 GLU A C 1
ATOM 637 O O . GLU A 1 86 ? 0.728 2.021 -10.728 1.00 85.81 86 GLU A O 1
ATOM 642 N N . GLU A 1 87 ? 0.340 3.214 -8.881 1.00 85.31 87 GLU A N 1
ATOM 643 C CA . GLU A 1 87 ? 1.415 4.167 -9.128 1.00 85.31 87 GLU A CA 1
ATOM 644 C C . GLU A 1 87 ? 2.771 3.622 -8.677 1.00 85.31 87 GLU A C 1
ATOM 646 O O . GLU A 1 87 ? 3.752 3.804 -9.389 1.00 85.31 87 GLU A O 1
ATOM 651 N N . VAL A 1 88 ? 2.835 2.860 -7.585 1.00 82.44 88 VAL A N 1
ATOM 652 C CA . VAL A 1 88 ? 4.055 2.152 -7.153 1.00 82.44 88 VAL A CA 1
ATOM 653 C C . VAL A 1 88 ? 4.456 1.074 -8.156 1.00 82.44 88 VAL A C 1
ATOM 655 O O . VAL A 1 88 ? 5.644 0.918 -8.433 1.00 82.44 88 VAL A O 1
ATOM 658 N N . LYS A 1 89 ? 3.485 0.404 -8.791 1.00 81.12 89 LYS A N 1
ATOM 659 C CA . LYS A 1 89 ? 3.728 -0.533 -9.901 1.00 81.12 89 LYS A CA 1
ATOM 660 C C . LYS A 1 89 ? 4.454 0.107 -11.087 1.00 81.12 89 LYS A C 1
ATOM 662 O O . LYS A 1 89 ? 5.109 -0.605 -11.842 1.00 81.12 89 LYS A O 1
ATOM 667 N N . LYS A 1 90 ? 4.375 1.434 -11.253 1.00 81.31 90 LYS A N 1
ATOM 668 C CA . LYS A 1 90 ? 5.116 2.168 -12.296 1.00 81.31 90 LYS A CA 1
ATOM 669 C C . LYS A 1 90 ? 6.595 2.358 -11.953 1.00 81.31 90 LYS A C 1
ATOM 671 O O . LYS A 1 90 ? 7.363 2.732 -12.838 1.00 81.31 90 LYS A O 1
ATOM 676 N N . GLY A 1 91 ? 6.999 2.120 -10.702 1.00 74.56 91 GLY A N 1
ATOM 677 C CA . GLY A 1 91 ? 8.388 2.199 -10.254 1.00 74.56 91 GLY A CA 1
ATOM 678 C C . GLY A 1 91 ? 9.006 3.569 -10.529 1.00 74.56 91 GLY A C 1
ATOM 679 O O . GLY A 1 91 ? 8.599 4.571 -9.950 1.00 74.56 91 GLY A O 1
ATOM 680 N N . GLU A 1 92 ? 9.983 3.627 -11.430 1.00 71.62 92 GLU A N 1
ATOM 681 C CA . GLU A 1 92 ? 10.667 4.873 -11.807 1.00 71.62 92 GLU A CA 1
ATOM 682 C C . GLU A 1 92 ? 9.766 5.869 -12.553 1.00 71.62 92 GLU A C 1
ATOM 684 O O . GLU A 1 92 ? 9.986 7.075 -12.479 1.00 71.62 92 GLU A O 1
ATOM 689 N N . ALA A 1 93 ? 8.717 5.391 -13.228 1.00 78.06 93 ALA A N 1
ATOM 690 C CA . ALA A 1 93 ? 7.730 6.247 -13.887 1.00 78.06 93 ALA A CA 1
ATOM 691 C C . ALA A 1 93 ? 6.625 6.742 -12.931 1.00 78.06 93 ALA A C 1
ATOM 693 O O . ALA A 1 93 ? 5.691 7.428 -13.364 1.00 78.06 93 ALA A O 1
ATOM 694 N N . ALA A 1 94 ? 6.700 6.384 -11.645 1.00 80.06 94 ALA A N 1
ATOM 695 C CA . ALA A 1 94 ? 5.750 6.820 -10.633 1.00 80.06 94 ALA A CA 1
ATOM 696 C C . ALA A 1 94 ? 5.853 8.329 -10.384 1.00 80.06 94 ALA A C 1
ATOM 698 O O . ALA A 1 94 ? 6.939 8.901 -10.283 1.00 80.06 94 ALA A O 1
ATOM 699 N N . LYS A 1 95 ? 4.704 8.983 -10.222 1.00 85.38 95 LYS A N 1
ATOM 700 C CA . LYS A 1 95 ? 4.613 10.404 -9.887 1.00 85.38 95 LYS A CA 1
ATOM 701 C C . LYS A 1 95 ? 4.661 10.586 -8.366 1.00 85.38 95 LYS A C 1
ATOM 703 O O . LYS A 1 95 ? 3.649 10.336 -7.703 1.00 85.38 95 LYS A O 1
ATOM 708 N N . PRO A 1 96 ? 5.779 11.077 -7.798 1.00 82.56 96 PRO A N 1
ATOM 709 C CA . PRO A 1 96 ? 5.943 11.193 -6.350 1.00 82.56 96 PRO A CA 1
ATOM 710 C C . PRO A 1 96 ? 4.900 12.117 -5.713 1.00 82.56 96 PRO A C 1
ATOM 712 O O . PRO A 1 96 ? 4.408 11.829 -4.629 1.00 82.56 96 PRO A O 1
ATOM 715 N N . GLU A 1 97 ? 4.494 13.179 -6.411 1.00 87.56 97 GLU A N 1
ATOM 716 C CA . GLU A 1 97 ? 3.478 14.127 -5.937 1.00 87.56 97 GLU A CA 1
ATOM 717 C C . GLU A 1 97 ? 2.102 13.470 -5.749 1.00 87.56 97 GLU A C 1
ATOM 719 O O . GLU A 1 97 ? 1.371 13.802 -4.815 1.00 87.56 97 GLU A O 1
ATOM 724 N N . LYS A 1 98 ? 1.747 12.511 -6.618 1.00 88.12 98 LYS A N 1
ATOM 725 C CA . LYS A 1 98 ? 0.488 11.762 -6.505 1.00 88.12 98 LYS A CA 1
ATOM 726 C C . LYS A 1 98 ? 0.531 10.797 -5.333 1.00 88.12 98 LYS A C 1
ATOM 728 O O . LYS A 1 98 ? -0.405 10.775 -4.540 1.00 88.12 98 LYS A O 1
ATOM 733 N N . LEU A 1 99 ? 1.626 10.046 -5.221 1.00 86.88 99 LEU A N 1
ATOM 734 C CA . LEU A 1 99 ? 1.855 9.138 -4.103 1.00 86.88 99 LEU A CA 1
ATOM 735 C C . LEU A 1 99 ? 1.816 9.889 -2.772 1.00 86.88 99 LEU A C 1
ATOM 737 O O . LEU A 1 99 ? 1.115 9.457 -1.867 1.00 86.88 99 LEU A O 1
ATOM 741 N N . GLU A 1 100 ? 2.488 11.039 -2.671 1.00 87.44 100 GLU A N 1
ATOM 742 C CA . GLU A 1 100 ? 2.490 11.867 -1.462 1.00 87.44 100 GLU A CA 1
ATOM 743 C C . GLU A 1 100 ? 1.075 12.332 -1.116 1.00 87.44 100 GLU A C 1
ATOM 745 O O . GLU A 1 100 ? 0.653 12.227 0.035 1.00 87.44 100 GLU A O 1
ATOM 750 N N . ARG A 1 101 ? 0.323 12.815 -2.112 1.00 88.88 101 ARG A N 1
ATOM 751 C CA . ARG A 1 101 ? -1.058 13.259 -1.920 1.00 88.88 101 ARG A CA 1
ATOM 752 C C . ARG A 1 101 ? -1.942 12.128 -1.404 1.00 88.88 101 ARG A C 1
ATOM 754 O O . ARG A 1 101 ? -2.626 12.324 -0.408 1.00 88.88 101 ARG A O 1
ATOM 761 N N . TRP A 1 102 ? -1.923 10.967 -2.052 1.00 90.81 102 TRP A N 1
ATOM 762 C CA . TRP A 1 102 ? -2.762 9.837 -1.654 1.00 90.81 102 TRP A CA 1
ATOM 763 C C . TRP A 1 102 ? -2.345 9.252 -0.310 1.00 90.81 102 TRP A C 1
ATOM 765 O O . TRP A 1 102 ? -3.208 8.975 0.512 1.00 90.81 102 TRP A O 1
ATOM 775 N N . LEU A 1 103 ? -1.044 9.132 -0.041 1.00 88.69 103 LEU A N 1
ATOM 776 C CA . LEU A 1 103 ? -0.543 8.681 1.256 1.00 88.69 103 LEU A CA 1
ATOM 777 C C . LEU A 1 103 ? -0.953 9.630 2.383 1.00 88.69 103 LEU A C 1
ATOM 779 O O . LEU A 1 103 ? -1.379 9.162 3.433 1.00 88.69 103 LEU A O 1
ATOM 783 N N . LYS A 1 104 ? -0.908 10.950 2.157 1.00 88.88 104 LYS A N 1
ATOM 784 C CA . LYS A 1 104 ? -1.456 11.930 3.106 1.00 88.88 104 LYS A CA 1
ATOM 785 C C . LYS A 1 104 ? -2.961 11.768 3.287 1.00 88.88 104 LYS A C 1
ATOM 787 O O . LYS A 1 104 ? -3.426 11.840 4.414 1.00 88.88 104 LYS A O 1
ATOM 792 N N . THR A 1 105 ? -3.720 11.532 2.217 1.00 89.19 105 THR A N 1
ATOM 793 C CA . THR A 1 105 ? -5.163 11.265 2.324 1.00 89.19 105 THR A CA 1
ATOM 794 C C . THR A 1 105 ? -5.432 10.023 3.175 1.00 89.19 105 THR A C 1
ATOM 796 O O . THR A 1 105 ? -6.251 10.091 4.084 1.00 89.19 105 THR A O 1
ATOM 799 N N . VAL A 1 106 ? -4.700 8.923 2.961 1.00 87.50 106 VAL A N 1
ATOM 800 C CA . VAL A 1 106 ? -4.804 7.726 3.813 1.00 87.50 106 VAL A CA 1
ATOM 801 C C . VAL A 1 106 ? -4.433 8.061 5.257 1.00 87.50 106 VAL A C 1
ATOM 803 O O . VAL A 1 106 ? -5.187 7.701 6.147 1.00 87.50 106 VAL A O 1
ATOM 806 N N . ALA A 1 107 ? -3.346 8.801 5.499 1.00 88.31 107 ALA A N 1
ATOM 807 C CA . ALA A 1 107 ? -2.924 9.190 6.848 1.00 88.31 107 ALA A CA 1
ATOM 808 C C . ALA A 1 107 ? -3.954 10.065 7.581 1.00 88.31 107 ALA A C 1
ATOM 810 O O . ALA A 1 107 ? -4.143 9.900 8.783 1.00 88.31 107 ALA A O 1
ATOM 811 N N . LEU A 1 108 ? -4.627 10.967 6.860 1.00 85.94 108 LEU A N 1
ATOM 812 C CA . LEU A 1 108 ? -5.703 11.808 7.391 1.00 85.94 108 LEU A CA 1
ATOM 813 C C . LEU A 1 108 ? -6.958 10.996 7.720 1.00 85.94 108 LEU A C 1
ATOM 815 O O . LEU A 1 108 ? -7.638 11.296 8.695 1.00 85.94 108 LEU A O 1
ATOM 819 N N . MET A 1 109 ? -7.269 9.982 6.910 1.00 83.81 109 MET A N 1
ATOM 820 C CA . MET A 1 109 ? -8.436 9.128 7.129 1.00 83.81 109 MET A CA 1
ATOM 821 C C . MET A 1 109 ? -8.185 8.085 8.217 1.00 83.81 109 MET A C 1
ATOM 823 O O . MET A 1 109 ? -9.055 7.841 9.047 1.00 83.81 109 MET A O 1
ATOM 827 N N . SER A 1 110 ? -7.025 7.435 8.205 1.00 84.88 110 SER A N 1
ATOM 828 C CA . SER A 1 110 ? -6.628 6.441 9.195 1.00 84.88 110 SER A CA 1
ATOM 829 C C . SER A 1 110 ? -5.109 6.314 9.261 1.00 84.88 110 SER A C 1
ATOM 831 O O . SER A 1 110 ? -4.456 5.804 8.343 1.00 84.88 110 SER A O 1
ATOM 833 N N . LYS A 1 111 ? -4.551 6.724 10.402 1.00 84.50 111 LYS A N 1
ATOM 834 C CA . LYS A 1 111 ? -3.121 6.594 10.673 1.00 84.50 111 LYS A CA 1
ATOM 835 C C . LYS A 1 111 ? -2.675 5.127 10.690 1.00 84.50 111 LYS A C 1
ATOM 837 O O . LYS A 1 111 ? -1.643 4.815 10.108 1.00 84.50 111 LYS A O 1
ATOM 842 N N . ASP A 1 112 ? -3.467 4.227 11.271 1.00 85.50 112 ASP A N 1
ATOM 843 C CA . ASP A 1 112 ? -3.160 2.792 11.309 1.00 85.50 112 ASP A CA 1
ATOM 844 C C . ASP A 1 112 ? -3.045 2.179 9.910 1.00 85.50 112 ASP A C 1
ATOM 846 O O . ASP A 1 112 ? -2.094 1.451 9.622 1.00 85.50 112 ASP A O 1
ATOM 850 N N . ILE A 1 113 ? -3.976 2.505 9.006 1.00 85.81 113 ILE A N 1
ATOM 851 C CA . ILE A 1 113 ? -3.915 2.020 7.619 1.00 85.81 113 ILE A CA 1
ATOM 852 C C . ILE A 1 113 ? -2.719 2.613 6.892 1.00 85.81 113 ILE A C 1
ATOM 854 O O . ILE A 1 113 ? -2.047 1.909 6.139 1.00 85.81 113 ILE A O 1
ATOM 858 N N . PHE A 1 114 ? -2.428 3.888 7.133 1.00 88.88 114 PHE A N 1
ATOM 859 C CA . PHE A 1 114 ? -1.252 4.526 6.573 1.00 88.88 114 PHE A CA 1
ATOM 860 C C . PHE A 1 114 ? 0.047 3.860 7.036 1.00 88.88 114 PHE A C 1
ATOM 862 O O . PHE A 1 114 ? 0.902 3.611 6.194 1.00 88.88 114 PHE A O 1
ATOM 869 N N . ASP A 1 115 ? 0.192 3.516 8.317 1.00 86.31 115 ASP A N 1
ATOM 870 C CA . ASP A 1 115 ? 1.385 2.833 8.829 1.00 86.31 115 ASP A CA 1
ATOM 871 C C . ASP A 1 115 ? 1.561 1.443 8.188 1.00 86.31 115 ASP A C 1
ATOM 873 O O . ASP A 1 115 ? 2.666 1.092 7.764 1.00 86.31 115 ASP A O 1
ATOM 877 N N . VAL A 1 116 ? 0.476 0.676 8.018 1.00 86.00 116 VAL A N 1
ATOM 878 C CA . VAL A 1 116 ? 0.522 -0.629 7.329 1.00 86.00 116 VAL A CA 1
ATOM 879 C C . VAL A 1 116 ? 0.840 -0.461 5.839 1.00 86.00 116 VAL A C 1
ATOM 881 O O . VAL A 1 116 ? 1.674 -1.191 5.305 1.00 86.00 116 VAL A O 1
ATOM 884 N N . ALA A 1 117 ? 0.238 0.520 5.164 1.00 84.88 117 ALA A N 1
ATOM 885 C CA . ALA A 1 117 ? 0.515 0.811 3.758 1.00 84.88 117 ALA A CA 1
ATOM 886 C C . ALA A 1 117 ? 1.951 1.320 3.550 1.00 84.88 117 ALA A C 1
ATOM 888 O O . ALA A 1 117 ? 2.627 0.915 2.609 1.00 84.88 117 ALA A O 1
ATOM 889 N N . ALA A 1 118 ? 2.458 2.167 4.441 1.00 86.50 118 ALA A N 1
ATOM 890 C CA . ALA A 1 118 ? 3.836 2.643 4.434 1.00 86.50 118 ALA A CA 1
ATOM 891 C C . ALA A 1 118 ? 4.828 1.488 4.630 1.00 86.50 118 ALA A C 1
ATOM 893 O O . ALA A 1 118 ? 5.818 1.400 3.899 1.00 86.50 118 ALA A O 1
ATOM 894 N N . ALA A 1 119 ? 4.551 0.582 5.572 1.00 85.12 119 ALA A N 1
ATOM 895 C CA . ALA A 1 119 ? 5.355 -0.616 5.800 1.00 85.12 119 ALA A CA 1
ATOM 896 C C . ALA A 1 119 ? 5.357 -1.533 4.569 1.00 85.12 119 ALA A C 1
ATOM 898 O O . ALA A 1 119 ? 6.427 -1.936 4.117 1.00 85.12 119 ALA A O 1
ATOM 899 N N . ALA A 1 120 ? 4.184 -1.768 3.973 1.00 84.38 120 ALA A N 1
ATOM 900 C CA . ALA A 1 120 ? 4.038 -2.510 2.725 1.00 84.38 120 ALA A CA 1
ATOM 901 C C . ALA A 1 120 ? 4.909 -1.899 1.619 1.00 84.38 120 ALA A C 1
ATOM 903 O O . ALA A 1 120 ? 5.741 -2.577 1.031 1.00 84.38 120 ALA A O 1
ATOM 904 N N . LEU A 1 121 ? 4.795 -0.590 1.387 1.00 81.19 121 LEU A N 1
ATOM 905 C CA . LEU A 1 121 ? 5.503 0.122 0.319 1.00 81.19 121 LEU A CA 1
ATOM 906 C C . LEU A 1 121 ? 7.009 0.263 0.530 1.00 81.19 121 LEU A C 1
ATOM 908 O O . LEU A 1 121 ? 7.742 0.461 -0.435 1.00 81.19 121 LEU A O 1
ATOM 912 N N . THR A 1 122 ? 7.478 0.211 1.773 1.00 80.56 122 THR A N 1
ATOM 913 C CA . THR A 1 122 ? 8.908 0.293 2.108 1.00 80.56 122 THR A CA 1
ATOM 914 C C . THR A 1 122 ? 9.540 -1.075 2.329 1.00 80.56 122 THR A C 1
ATOM 916 O O . THR A 1 122 ? 10.754 -1.152 2.551 1.00 80.56 122 THR A O 1
ATOM 919 N N . ASN A 1 123 ? 8.750 -2.146 2.207 1.00 78.62 123 ASN A N 1
ATOM 920 C CA . ASN A 1 123 ? 9.204 -3.507 2.401 1.00 78.62 123 ASN A CA 1
ATOM 921 C C . ASN A 1 123 ? 10.360 -3.817 1.422 1.00 78.62 123 ASN A C 1
ATOM 923 O O . ASN A 1 123 ? 10.211 -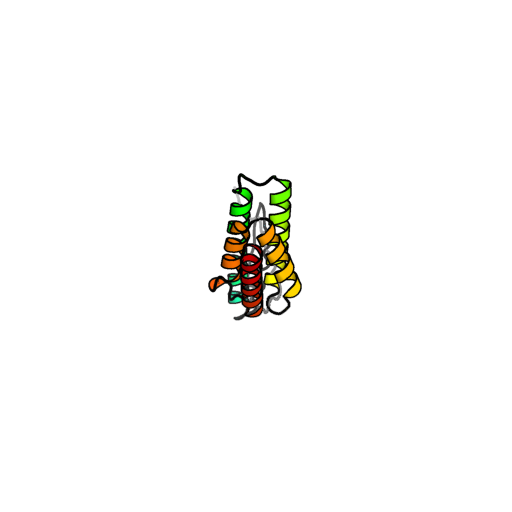3.665 0.203 1.00 78.62 123 ASN A O 1
ATOM 927 N N . PRO A 1 124 ? 11.540 -4.231 1.927 1.00 66.75 124 PRO A N 1
ATOM 928 C CA . PRO A 1 124 ? 12.706 -4.513 1.092 1.00 66.75 124 PRO A CA 1
ATOM 929 C C . PRO A 1 124 ? 12.448 -5.624 0.069 1.00 66.75 124 PRO A C 1
ATOM 931 O O . PRO A 1 124 ? 13.061 -5.603 -0.997 1.00 66.75 124 PRO A O 1
ATOM 934 N N . ALA A 1 125 ? 11.508 -6.532 0.349 1.00 69.94 125 ALA A N 1
ATOM 935 C CA . ALA A 1 125 ? 11.092 -7.584 -0.573 1.00 69.94 125 ALA A CA 1
ATOM 936 C C . ALA A 1 125 ? 10.402 -7.049 -1.841 1.00 69.94 125 ALA A C 1
ATOM 938 O O . ALA A 1 125 ? 10.344 -7.764 -2.831 1.00 69.94 125 ALA A O 1
ATOM 939 N N . LEU A 1 126 ? 9.925 -5.796 -1.841 1.00 66.56 126 LEU A N 1
ATOM 940 C CA . LEU A 1 126 ? 9.369 -5.141 -3.032 1.00 66.56 126 LEU A CA 1
ATOM 941 C C . LEU A 1 126 ? 10.424 -4.479 -3.912 1.00 66.56 126 LEU A C 1
ATOM 943 O O . LEU A 1 126 ? 10.086 -3.919 -4.955 1.00 66.56 126 LEU A O 1
ATOM 947 N N . GLY A 1 127 ? 11.685 -4.440 -3.468 1.00 62.25 127 GLY A N 1
ATOM 948 C CA . GLY A 1 127 ? 12.708 -3.633 -4.126 1.00 62.25 127 GLY A CA 1
ATOM 949 C C . GLY A 1 127 ? 12.280 -2.170 -4.262 1.00 62.25 127 GLY A C 1
ATOM 950 O O . GLY A 1 127 ? 12.571 -1.547 -5.280 1.00 62.25 127 GLY A O 1
ATOM 951 N N . ALA A 1 128 ? 11.540 -1.645 -3.273 1.00 65.31 128 ALA A N 1
ATOM 952 C CA . ALA A 1 128 ? 10.940 -0.320 -3.331 1.00 65.31 128 ALA A CA 1
ATOM 953 C C . ALA A 1 128 ? 11.977 0.730 -3.749 1.00 65.31 128 ALA A C 1
ATOM 955 O O . ALA A 1 128 ? 12.965 0.969 -3.041 1.00 65.31 128 ALA A O 1
ATOM 956 N N . VAL A 1 129 ? 11.737 1.329 -4.917 1.00 70.94 129 VAL A N 1
ATOM 957 C CA . VAL A 1 129 ? 12.597 2.353 -5.509 1.00 70.94 129 VAL A CA 1
ATOM 958 C C . VAL A 1 129 ? 12.757 3.524 -4.539 1.00 70.94 129 VAL A C 1
ATOM 960 O O . VAL A 1 129 ? 11.841 3.864 -3.785 1.00 70.94 129 VAL A O 1
ATOM 963 N N . GLU A 1 130 ? 13.929 4.159 -4.547 1.00 78.56 130 GLU A N 1
ATOM 964 C CA . GLU A 1 130 ? 14.287 5.215 -3.590 1.00 78.56 130 GLU A CA 1
ATOM 965 C C . GLU A 1 130 ? 13.256 6.360 -3.561 1.00 78.56 130 GLU A C 1
ATOM 967 O O . GLU A 1 130 ? 13.000 6.949 -2.510 1.00 78.56 130 GLU A O 1
ATOM 972 N N . ILE A 1 131 ? 12.597 6.620 -4.696 1.00 77.19 131 ILE A N 1
ATOM 973 C CA . ILE A 1 131 ? 11.515 7.599 -4.818 1.00 77.19 131 ILE A CA 1
ATOM 974 C C . ILE A 1 131 ? 10.282 7.235 -3.976 1.00 77.19 131 ILE A C 1
ATOM 976 O O . ILE A 1 131 ? 9.769 8.099 -3.269 1.00 77.19 131 ILE A O 1
ATOM 980 N N . VAL A 1 132 ? 9.850 5.968 -3.959 1.00 79.12 132 VAL A N 1
ATOM 981 C CA . VAL A 1 132 ? 8.719 5.508 -3.130 1.00 79.12 132 VAL A CA 1
ATOM 982 C C . VAL A 1 132 ? 9.080 5.632 -1.653 1.00 79.12 132 VAL A C 1
ATOM 984 O O . VAL A 1 132 ? 8.305 6.192 -0.882 1.00 79.12 132 VAL A O 1
ATOM 987 N N . LYS A 1 133 ? 10.294 5.218 -1.263 1.00 82.06 133 LYS A N 1
ATOM 988 C CA . LYS A 1 133 ? 10.779 5.358 0.121 1.00 82.06 133 LYS A CA 1
ATOM 989 C C . LYS A 1 133 ? 10.811 6.818 0.578 1.00 82.06 133 LYS A C 1
ATOM 991 O O . LYS A 1 133 ? 10.352 7.121 1.677 1.00 82.06 133 LYS A O 1
ATOM 996 N N . LYS A 1 134 ? 11.313 7.731 -0.262 1.00 83.94 134 LYS A N 1
ATOM 997 C CA . LYS A 1 134 ? 11.329 9.177 0.027 1.00 83.94 134 LYS A CA 1
ATOM 998 C C . LYS A 1 134 ? 9.922 9.735 0.200 1.00 83.94 134 LYS A C 1
ATOM 1000 O O . LYS A 1 134 ? 9.687 10.503 1.128 1.00 83.94 134 LYS A O 1
ATOM 1005 N N . VAL A 1 135 ? 8.993 9.341 -0.667 1.00 84.31 135 VAL A N 1
ATOM 1006 C CA . VAL A 1 135 ? 7.606 9.809 -0.604 1.00 84.31 135 VAL A CA 1
ATOM 1007 C C . VAL A 1 135 ? 6.897 9.293 0.647 1.00 84.31 135 VAL A C 1
ATOM 1009 O O . VAL A 1 135 ? 6.260 10.083 1.339 1.00 84.31 135 VAL A O 1
ATOM 1012 N N . VAL A 1 136 ? 7.050 8.009 0.983 1.00 84.56 136 VAL A N 1
ATOM 1013 C CA . VAL A 1 136 ? 6.490 7.432 2.215 1.00 84.56 136 VAL A CA 1
ATOM 1014 C C . VAL A 1 136 ? 7.053 8.136 3.447 1.00 84.56 136 VAL A C 1
ATOM 1016 O O . VAL A 1 136 ? 6.281 8.581 4.293 1.00 84.56 136 VAL A O 1
ATOM 1019 N N . LYS A 1 137 ? 8.377 8.329 3.518 1.00 85.00 137 LYS A N 1
ATOM 1020 C CA . LYS A 1 137 ? 9.020 9.032 4.635 1.00 85.00 137 LYS A CA 1
ATOM 1021 C C . LYS A 1 137 ? 8.495 10.463 4.788 1.00 85.00 137 LYS A C 1
ATOM 1023 O O . LYS A 1 137 ? 8.136 10.871 5.887 1.00 85.00 137 LYS A O 1
ATOM 1028 N N . LYS A 1 138 ? 8.374 11.203 3.683 1.00 84.25 138 LYS A N 1
ATOM 1029 C CA . LYS A 1 138 ? 7.832 12.569 3.686 1.00 84.25 138 LYS A CA 1
ATOM 1030 C C . LYS A 1 138 ? 6.357 12.609 4.101 1.00 84.25 138 LYS A C 1
ATOM 1032 O O . LYS A 1 138 ? 5.938 13.526 4.803 1.00 84.25 138 LYS A O 1
ATOM 1037 N N . ALA A 1 139 ? 5.567 11.616 3.693 1.00 82.88 139 ALA A N 1
ATOM 1038 C CA . ALA A 1 139 ? 4.189 11.473 4.148 1.00 82.88 139 ALA A CA 1
ATOM 1039 C C . ALA A 1 139 ? 4.116 11.159 5.656 1.00 82.88 139 ALA A C 1
ATOM 1041 O O . ALA A 1 139 ? 3.273 11.737 6.334 1.00 82.88 139 ALA A O 1
ATOM 1042 N N . GLN A 1 140 ? 5.020 10.330 6.197 1.00 81.00 140 GLN A N 1
ATOM 1043 C CA . GLN A 1 140 ? 5.095 10.005 7.634 1.00 81.00 140 GLN A CA 1
ATOM 1044 C C . GLN A 1 140 ? 5.498 11.215 8.486 1.00 81.00 140 GLN A C 1
ATOM 1046 O O . GLN A 1 140 ? 4.900 11.465 9.534 1.00 81.00 140 GLN A O 1
ATOM 1051 N N . GLU A 1 141 ? 6.482 11.990 8.024 1.00 80.06 141 GLU A N 1
ATOM 1052 C CA . GLU A 1 141 ? 6.894 13.250 8.655 1.00 80.06 141 GLU A CA 1
ATOM 1053 C C . GLU A 1 141 ? 5.736 14.259 8.655 1.00 80.06 141 GLU A C 1
ATOM 1055 O O . GLU A 1 141 ? 5.426 14.853 9.687 1.00 80.06 141 GLU A O 1
ATOM 1060 N N . GLY A 1 142 ? 5.033 14.391 7.525 1.00 70.94 142 GLY A N 1
ATOM 1061 C CA . GLY A 1 142 ? 3.854 15.250 7.411 1.00 70.94 142 GLY A CA 1
ATOM 1062 C C . GLY A 1 142 ? 2.685 14.807 8.295 1.00 70.94 142 GLY A C 1
ATOM 1063 O O . GLY A 1 142 ? 2.040 15.658 8.897 1.00 70.94 142 GLY A O 1
ATOM 1064 N N . ALA A 1 143 ? 2.438 13.499 8.410 1.00 68.12 143 ALA A N 1
ATOM 1065 C CA . ALA A 1 143 ? 1.406 12.929 9.278 1.00 68.12 143 ALA A CA 1
ATOM 1066 C C . ALA A 1 143 ? 1.727 13.099 10.775 1.00 68.12 143 ALA A C 1
ATOM 1068 O O . ALA A 1 143 ? 0.828 13.295 11.589 1.0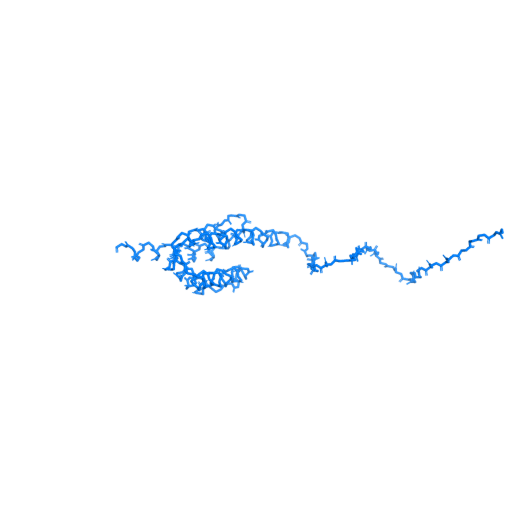0 68.12 143 ALA A O 1
ATOM 1069 N N . SER A 1 144 ? 3.010 13.076 11.145 1.00 62.25 144 SER A N 1
ATOM 1070 C CA . SER A 1 144 ? 3.440 13.332 12.526 1.00 62.25 144 SER A CA 1
ATOM 1071 C C . SER A 1 144 ? 3.348 14.820 12.888 1.00 62.25 144 SER A C 1
ATOM 1073 O O . SER A 1 144 ? 3.003 15.154 14.016 1.00 62.25 144 SER A O 1
ATOM 1075 N N . ALA A 1 145 ? 3.596 15.719 11.929 1.00 60.56 145 ALA A N 1
ATOM 1076 C CA . ALA A 1 145 ? 3.560 17.168 12.142 1.00 60.56 145 ALA A CA 1
ATOM 1077 C C . ALA A 1 145 ? 2.145 17.756 12.303 1.00 60.56 145 ALA A C 1
ATOM 1079 O O . ALA A 1 145 ? 1.999 18.821 12.887 1.00 60.56 145 ALA A O 1
ATOM 1080 N N . ILE A 1 146 ? 1.104 17.084 11.800 1.00 53.44 146 ILE A N 1
ATOM 1081 C CA . ILE A 1 146 ? -0.302 17.513 11.954 1.00 53.44 146 ILE A CA 1
ATOM 1082 C C . ILE A 1 146 ? -0.932 17.106 13.297 1.00 53.44 146 ILE A C 1
ATOM 1084 O O . ILE A 1 146 ? -2.048 17.525 13.584 1.00 53.44 146 ILE A O 1
ATOM 1088 N N . THR A 1 147 ? -0.236 16.304 14.112 1.00 47.75 147 THR A N 1
ATOM 1089 C CA . THR A 1 147 ? -0.709 15.851 15.440 1.00 47.75 147 THR A CA 1
ATOM 1090 C C . THR A 1 147 ? 0.085 16.492 16.594 1.00 47.75 147 THR A C 1
ATOM 1092 O O . THR A 1 147 ? -0.129 16.141 17.752 1.00 47.75 147 THR A O 1
ATOM 1095 N N . GLY A 1 148 ? 1.028 17.393 16.285 1.00 42.28 148 GLY A N 1
ATOM 1096 C CA . GLY A 1 148 ? 1.871 18.098 17.259 1.00 42.28 148 GLY A CA 1
ATOM 1097 C C . GLY A 1 148 ? 1.343 19.475 17.627 1.00 42.28 148 GLY A C 1
ATOM 1098 O O . GLY A 1 148 ? 0.754 20.131 16.740 1.00 42.28 148 GLY A O 1
#

Solvent-accessible surface area (backbone atoms only — not comparable to full-atom values): 9060 Å² total; per-residue (Å²): 141,85,82,89,80,90,82,83,78,84,84,83,80,85,71,98,57,90,81,77,83,82,76,83,85,72,98,65,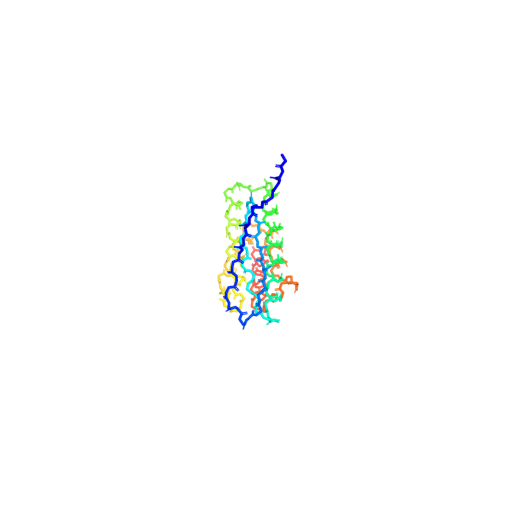88,79,83,80,76,83,80,78,87,52,83,88,62,42,61,61,55,54,50,15,51,51,51,44,51,55,41,51,48,53,35,47,53,52,48,71,67,41,86,92,56,55,71,67,60,39,49,53,47,49,52,44,50,50,53,44,49,61,37,56,73,46,52,90,75,35,58,56,71,57,45,30,52,42,47,39,51,37,34,74,76,35,54,71,56,29,53,50,45,43,49,46,55,54,30,71,78,44,63,47,47,69,63,54,44,51,31,46,50,53,29,52,54,52,56,54,60,76,75,107

Sequence (148 aa):
MSDDKKSGGVNFGNIKGNVTVGGDVVGGDKVTTTTTTTTTTTNSVTLNLQVLAEEMKKVNEKIDALPDKDEDEKAELKETVKKIEEEVKKGEAAKPEKLERWLKTVALMSKDIFDVAAAALTNPALGAVEIVKKVVKKAQEGASAITG